Protein AF-A0A135ICS2-F1 (afdb_monomer_lite)

Organism: NCBI:txid294935

Sequence (92 aa):
MNDRLVERWSKEREKGQLRYVAKTSLILSLALIFGRLFGAYLSHDGVWMESHWEEVVLHSLFVLLFTPFISLVSWNLREASYKKALKRRTNR

Foldseek 3Di:
DDPVLLVVVVVVPVVDLVVQLVVQLVVQLVVVLVVVVVVVVVPPPPPCVPPVVVVSVVVSVVSSVCSSVVSNVVNVVSVVVSVVVVVVVVVD

Radius of gyration: 18.78 Å; chains: 1; bounding box: 41×22×53 Å

Secondary structure (DSSP, 8-state):
--HHHHHHHHHHHHT-HHHHHHHHHHHHHHHHHHHHHHHHHH---TT-TTHHHHHHHHHHHHHHHHHHHHHHHHHHHHHHHHHHHHHHHHT-

pLDDT: mean 87.66, std 11.14, range [51.19, 96.5]

Structure (mmCIF, N/CA/C/O backbone):
data_AF-A0A135ICS2-F1
#
_entry.id   AF-A0A135ICS2-F1
#
loop_
_atom_site.group_PDB
_atom_site.id
_atom_site.type_symbol
_atom_site.label_atom_id
_atom_site.label_alt_id
_atom_site.label_comp_id
_atom_site.label_asym_id
_atom_site.label_entity_id
_atom_site.label_seq_id
_atom_site.pdbx_PDB_ins_code
_atom_site.Cartn_x
_atom_site.Cartn_y
_atom_site.Cartn_z
_atom_site.occupancy
_atom_site.B_iso_or_equiv
_atom_site.auth_seq_id
_atom_site.auth_comp_id
_atom_site.auth_asym_id
_atom_site.auth_atom_id
_atom_site.pdbx_PDB_model_num
ATOM 1 N N . MET A 1 1 ? -8.153 -13.211 12.933 1.00 81.94 1 MET A N 1
ATOM 2 C CA . MET A 1 1 ? -7.074 -12.233 13.176 1.00 81.94 1 MET A CA 1
ATOM 3 C C . MET A 1 1 ? -6.603 -12.429 14.607 1.00 81.94 1 MET A C 1
ATOM 5 O O . MET A 1 1 ? -7.461 -12.469 15.477 1.00 81.94 1 MET A O 1
ATOM 9 N N . ASN A 1 2 ? -5.307 -12.663 14.829 1.00 88.50 2 ASN A N 1
ATOM 10 C CA . ASN A 1 2 ? -4.738 -12.880 16.168 1.00 88.50 2 ASN A CA 1
ATOM 11 C C . ASN A 1 2 ? -4.619 -11.550 16.941 1.00 88.50 2 ASN A C 1
ATOM 13 O O . ASN A 1 2 ? -4.674 -10.481 16.331 1.00 88.50 2 ASN A O 1
ATOM 17 N N . ASP A 1 3 ? -4.400 -11.597 18.251 1.00 87.75 3 ASP A N 1
ATOM 18 C CA . ASP A 1 3 ? -4.468 -10.431 19.127 1.00 87.75 3 ASP A CA 1
ATOM 19 C C . ASP A 1 3 ? -3.447 -9.351 18.797 1.00 87.75 3 ASP A C 1
ATOM 21 O O . ASP A 1 3 ? -3.810 -8.183 18.650 1.00 87.75 3 ASP A O 1
ATOM 25 N N . ARG A 1 4 ? -2.210 -9.764 18.514 1.00 90.06 4 ARG A N 1
ATOM 26 C CA . ARG A 1 4 ? -1.146 -8.870 18.039 1.00 90.06 4 ARG A CA 1
ATOM 27 C C . ARG A 1 4 ? -1.504 -8.164 16.728 1.00 90.06 4 ARG A C 1
ATOM 29 O O . ARG A 1 4 ? -1.112 -7.021 16.509 1.00 90.06 4 ARG A O 1
ATOM 36 N N . LEU A 1 5 ? -2.239 -8.835 15.836 1.00 90.00 5 LEU A N 1
ATOM 37 C CA . LEU A 1 5 ? -2.662 -8.245 14.563 1.00 90.00 5 LEU A CA 1
ATOM 38 C C . LEU A 1 5 ? -3.780 -7.220 14.775 1.00 90.00 5 LEU A C 1
ATOM 40 O O . LEU A 1 5 ? -3.780 -6.195 14.103 1.00 90.00 5 LEU A O 1
ATOM 44 N N . VAL A 1 6 ? -4.696 -7.473 15.714 1.00 91.06 6 VAL A N 1
ATOM 45 C CA . VAL A 1 6 ? -5.764 -6.536 16.105 1.00 91.06 6 VAL A CA 1
ATOM 46 C C . VAL A 1 6 ? -5.188 -5.262 16.702 1.00 91.06 6 VAL A C 1
ATOM 48 O O . VAL A 1 6 ? -5.562 -4.182 16.257 1.00 91.06 6 VAL A O 1
ATOM 51 N N . GLU A 1 7 ? -4.231 -5.367 17.622 1.00 92.81 7 GLU A N 1
ATOM 52 C CA . GLU A 1 7 ? -3.570 -4.187 18.189 1.00 92.81 7 GLU A CA 1
ATOM 53 C C . GLU A 1 7 ? -2.807 -3.394 17.115 1.00 92.81 7 GLU A C 1
ATOM 55 O O . GLU A 1 7 ? -2.959 -2.178 16.997 1.00 92.81 7 GLU A O 1
ATOM 60 N N . ARG A 1 8 ? -2.035 -4.087 16.266 1.00 92.31 8 ARG A N 1
ATOM 61 C CA . ARG A 1 8 ? -1.291 -3.448 15.173 1.00 92.31 8 ARG A CA 1
ATOM 62 C C . ARG A 1 8 ? -2.219 -2.743 14.184 1.00 92.31 8 ARG A C 1
ATOM 64 O O . ARG A 1 8 ? -1.923 -1.625 13.773 1.00 92.31 8 ARG A O 1
ATOM 71 N N . TRP A 1 9 ? -3.326 -3.381 13.802 1.00 93.44 9 TRP A N 1
ATOM 72 C CA . TRP A 1 9 ? -4.312 -2.765 12.915 1.00 93.44 9 TRP A CA 1
ATOM 73 C C . TRP A 1 9 ? -5.000 -1.574 13.572 1.00 93.44 9 TRP A C 1
ATOM 75 O O . TRP A 1 9 ? -5.195 -0.570 12.905 1.00 93.44 9 TRP A O 1
ATOM 85 N N . SER A 1 10 ? -5.289 -1.639 14.874 1.00 92.44 10 SER A N 1
ATOM 86 C CA . SER A 1 10 ? -5.862 -0.514 15.622 1.00 92.44 10 SER A CA 1
ATOM 87 C C . SER A 1 10 ? -4.989 0.741 15.524 1.00 92.44 10 SER A C 1
ATOM 89 O O . SER A 1 10 ? -5.497 1.810 15.203 1.00 92.44 10 SER A O 1
ATOM 91 N N . LYS A 1 11 ? -3.670 0.598 15.718 1.00 93.94 11 LYS A N 1
ATOM 92 C CA . LYS A 1 11 ? -2.707 1.712 15.608 1.00 93.94 11 LYS A CA 1
ATOM 93 C C . LYS A 1 11 ? -2.583 2.253 14.182 1.00 93.94 11 LYS A C 1
ATOM 95 O O . LYS A 1 11 ? -2.345 3.438 13.981 1.00 93.94 11 LYS A O 1
ATOM 100 N N . GLU A 1 12 ? -2.685 1.388 13.174 1.00 91.25 12 GLU A N 1
ATOM 101 C CA . GLU A 1 12 ? -2.584 1.815 11.773 1.00 91.25 12 GLU A CA 1
ATOM 102 C C . GLU A 1 12 ? -3.876 2.486 11.289 1.00 91.25 12 GLU A C 1
ATOM 104 O O . GLU A 1 12 ? -3.827 3.477 10.567 1.00 91.25 12 GLU A O 1
ATOM 109 N N . ARG A 1 13 ? -5.026 1.990 11.751 1.00 91.50 13 ARG A N 1
ATOM 110 C CA . ARG A 1 13 ? -6.361 2.532 11.494 1.00 91.50 13 ARG A CA 1
ATOM 111 C C . ARG A 1 13 ? -6.508 3.977 11.954 1.00 91.50 13 ARG A C 1
ATOM 113 O O . ARG A 1 13 ? -7.075 4.787 11.229 1.00 91.50 13 ARG A O 1
ATOM 120 N N . GLU A 1 14 ? -5.981 4.289 13.134 1.00 93.69 14 GLU A N 1
ATOM 121 C CA . GLU A 1 14 ? -6.011 5.631 13.728 1.00 93.69 14 GLU A CA 1
ATOM 122 C C . GLU A 1 14 ? -5.331 6.683 12.838 1.00 93.69 14 GLU A C 1
ATOM 124 O O . GLU A 1 14 ? -5.749 7.834 12.784 1.00 93.69 14 GLU A O 1
ATOM 129 N N . LYS A 1 15 ? -4.331 6.271 12.051 1.00 92.69 15 LYS A N 1
ATOM 130 C CA . LYS A 1 15 ? -3.628 7.144 11.100 1.00 92.69 15 LYS A CA 1
ATOM 131 C C . LYS A 1 15 ? -4.435 7.445 9.831 1.00 92.69 15 LYS A C 1
ATOM 133 O O . LYS A 1 15 ? -3.998 8.268 9.026 1.00 92.69 15 LYS A O 1
ATOM 138 N N . GLY A 1 16 ? -5.570 6.774 9.640 1.00 93.56 16 GLY A N 1
ATOM 139 C CA . GLY A 1 16 ? -6.511 7.001 8.550 1.00 93.56 16 GLY A CA 1
ATOM 140 C C . GLY A 1 16 ? -6.259 6.172 7.287 1.00 93.56 16 GLY A C 1
ATOM 141 O O . GLY A 1 16 ? -5.141 5.760 6.966 1.00 93.56 16 GLY A O 1
ATOM 142 N N . GLN A 1 17 ? -7.340 5.968 6.532 1.00 94.75 17 GLN A N 1
ATOM 143 C CA . GLN A 1 17 ? -7.356 5.166 5.306 1.00 94.75 17 GLN A CA 1
ATOM 144 C C . GLN A 1 17 ? -6.473 5.754 4.206 1.00 94.75 17 GLN A C 1
ATOM 146 O O . GLN A 1 17 ? -5.718 5.019 3.576 1.00 94.75 17 GLN A O 1
ATOM 151 N N . LEU A 1 18 ? -6.531 7.072 3.985 1.00 93.88 18 LEU A N 1
ATOM 152 C CA . LEU A 1 18 ? -5.758 7.735 2.929 1.00 93.88 18 LEU A CA 1
ATOM 153 C C . LEU A 1 18 ? -4.255 7.522 3.113 1.00 93.88 18 LEU A C 1
ATOM 155 O O . LEU A 1 18 ? -3.562 7.156 2.168 1.00 93.88 18 LEU A O 1
ATOM 159 N N . ARG A 1 19 ? -3.759 7.668 4.347 1.00 95.00 19 ARG A N 1
ATOM 160 C CA . ARG A 1 19 ? -2.346 7.445 4.664 1.00 95.00 19 ARG A CA 1
ATOM 161 C C . ARG A 1 19 ? -1.937 5.992 4.445 1.00 95.00 19 ARG A C 1
ATOM 163 O O . ARG A 1 19 ? -0.858 5.744 3.910 1.00 95.00 19 ARG A O 1
ATOM 170 N N . TYR A 1 20 ? -2.789 5.040 4.824 1.00 95.44 20 TYR A N 1
ATOM 171 C CA . TYR A 1 20 ? -2.540 3.627 4.552 1.00 95.44 20 TYR A CA 1
ATOM 172 C C . TYR A 1 20 ? -2.493 3.337 3.052 1.00 95.44 20 TYR A C 1
ATOM 174 O O . TYR A 1 20 ? -1.562 2.675 2.595 1.00 95.44 20 TYR A O 1
ATOM 182 N N . VAL A 1 21 ? -3.471 3.835 2.291 1.00 95.56 21 VAL A N 1
ATOM 183 C CA . VAL A 1 21 ? -3.562 3.623 0.844 1.00 95.56 21 VAL A CA 1
ATOM 184 C C . VAL A 1 21 ? -2.356 4.240 0.149 1.00 95.56 21 VAL A C 1
ATOM 186 O O . VAL A 1 21 ? -1.696 3.537 -0.606 1.00 95.56 21 VAL A O 1
ATOM 189 N N . ALA A 1 22 ? -1.999 5.489 0.456 1.00 94.69 22 ALA A N 1
ATOM 190 C CA . ALA A 1 22 ? -0.835 6.160 -0.121 1.00 94.69 22 ALA A CA 1
ATOM 191 C C . ALA A 1 22 ? 0.470 5.409 0.182 1.00 94.69 22 ALA A C 1
ATOM 193 O O . ALA A 1 22 ? 1.241 5.105 -0.722 1.00 94.69 22 ALA A O 1
ATOM 194 N N . LYS A 1 23 ? 0.700 5.028 1.444 1.00 95.62 23 LYS A N 1
ATOM 195 C CA . LYS A 1 23 ? 1.913 4.294 1.830 1.00 95.62 23 LYS A CA 1
ATOM 196 C C . LYS A 1 23 ? 1.976 2.906 1.189 1.00 95.62 23 LYS A C 1
ATOM 198 O O . LYS A 1 23 ? 3.023 2.506 0.692 1.00 95.62 23 LYS A O 1
ATOM 203 N N . THR A 1 24 ? 0.876 2.160 1.231 1.00 94.38 24 THR A N 1
ATOM 204 C CA . THR A 1 24 ? 0.826 0.780 0.726 1.00 94.38 24 THR A CA 1
ATOM 205 C C . THR A 1 24 ? 0.940 0.754 -0.792 1.00 94.38 24 THR A C 1
ATOM 207 O O . THR A 1 24 ? 1.710 -0.044 -1.316 1.00 94.38 24 THR A O 1
ATOM 210 N N . SER A 1 25 ? 0.248 1.659 -1.486 1.00 95.38 25 SER A N 1
ATOM 211 C CA . SER A 1 25 ? 0.350 1.787 -2.942 1.00 95.38 25 SER A CA 1
ATOM 212 C C . SER A 1 25 ? 1.753 2.186 -3.366 1.00 95.38 25 SER A C 1
ATOM 214 O O . SER A 1 25 ? 2.303 1.534 -4.241 1.00 95.38 25 SER A O 1
ATOM 216 N N . LEU A 1 26 ? 2.385 3.149 -2.688 1.00 94.69 26 LEU A N 1
ATOM 217 C CA . LEU A 1 26 ? 3.765 3.535 -2.981 1.00 94.69 26 LEU A CA 1
ATOM 218 C C . LEU A 1 26 ? 4.737 2.359 -2.810 1.00 94.69 26 LEU A C 1
ATOM 220 O O . LEU A 1 26 ? 5.550 2.107 -3.692 1.00 94.69 26 LEU A O 1
ATOM 224 N N . ILE A 1 27 ? 4.632 1.608 -1.708 1.00 95.75 27 ILE A N 1
ATOM 225 C CA . ILE A 1 27 ? 5.484 0.433 -1.467 1.00 95.75 27 ILE A CA 1
ATOM 226 C C . ILE A 1 27 ? 5.257 -0.639 -2.539 1.00 95.75 27 ILE A C 1
ATOM 228 O O . ILE A 1 27 ? 6.227 -1.179 -3.065 1.00 95.75 27 ILE A O 1
ATOM 232 N N . LEU A 1 28 ? 3.999 -0.943 -2.874 1.00 94.38 28 LEU A N 1
ATOM 233 C CA . LEU A 1 28 ? 3.665 -1.921 -3.913 1.00 94.38 28 LEU A CA 1
ATOM 234 C C . LEU A 1 28 ? 4.182 -1.480 -5.282 1.00 94.38 28 LEU A C 1
ATOM 236 O O . LEU A 1 28 ? 4.777 -2.286 -5.991 1.00 94.38 28 LEU A O 1
ATOM 240 N N . SER A 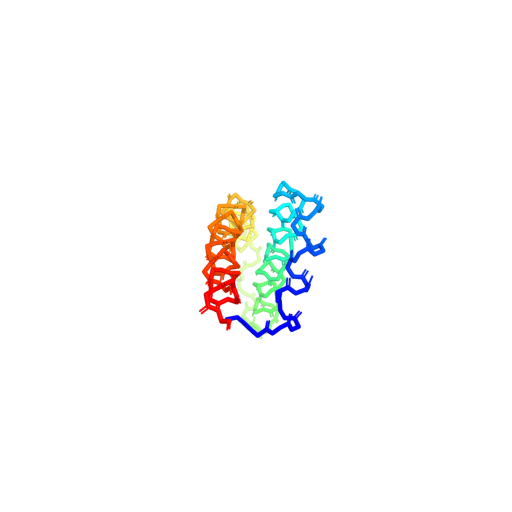1 29 ? 3.999 -0.208 -5.631 1.00 94.31 29 SER A N 1
ATOM 241 C CA . SER A 1 29 ? 4.482 0.346 -6.891 1.00 94.31 29 SER A CA 1
ATOM 242 C C . SER A 1 29 ? 5.994 0.253 -6.994 1.00 94.31 29 SER A C 1
ATOM 244 O O . SER A 1 29 ? 6.500 -0.251 -7.990 1.00 94.31 29 SER A O 1
ATOM 246 N N . LEU A 1 30 ? 6.717 0.662 -5.948 1.00 94.56 30 LEU A N 1
ATOM 247 C CA . LEU A 1 30 ? 8.171 0.540 -5.915 1.00 94.56 30 LEU A CA 1
ATOM 248 C C . LEU A 1 30 ? 8.601 -0.922 -6.044 1.00 94.56 30 LEU A C 1
ATOM 250 O O . LEU A 1 30 ? 9.453 -1.222 -6.870 1.00 94.56 30 LEU A O 1
ATOM 254 N N . ALA A 1 31 ? 7.990 -1.840 -5.293 1.00 94.94 31 ALA A N 1
ATOM 255 C CA . ALA A 1 31 ? 8.334 -3.258 -5.357 1.00 94.94 31 ALA A CA 1
ATOM 256 C C . ALA A 1 31 ? 8.143 -3.849 -6.766 1.00 94.94 31 ALA A C 1
ATOM 258 O O . ALA A 1 31 ? 9.001 -4.591 -7.239 1.00 94.94 31 ALA A O 1
ATOM 259 N N . LEU A 1 32 ? 7.050 -3.497 -7.450 1.00 92.75 32 LEU A N 1
ATOM 260 C CA . LEU A 1 32 ? 6.762 -3.971 -8.806 1.00 92.75 32 LEU A CA 1
ATOM 261 C C . LEU A 1 32 ? 7.707 -3.357 -9.848 1.00 92.75 32 LEU A C 1
ATOM 263 O O . LEU A 1 32 ? 8.244 -4.083 -10.683 1.00 92.75 32 LEU A O 1
ATOM 267 N N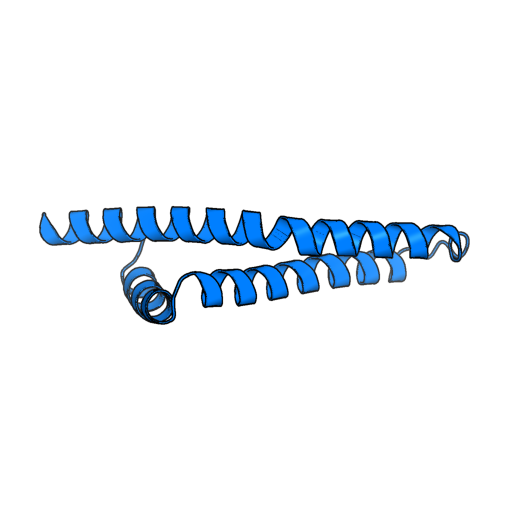 . ILE A 1 33 ? 7.961 -2.047 -9.767 1.00 91.38 33 ILE A N 1
ATOM 268 C CA . ILE A 1 33 ? 8.879 -1.345 -10.675 1.00 91.38 33 ILE A CA 1
ATOM 269 C C . ILE A 1 33 ? 10.308 -1.874 -10.499 1.00 91.38 33 ILE A C 1
ATOM 271 O O . ILE A 1 33 ? 10.950 -2.246 -11.480 1.00 91.38 33 ILE A O 1
ATOM 275 N N . PHE A 1 34 ? 10.795 -1.990 -9.259 1.00 91.75 34 PHE A N 1
ATOM 276 C CA . PHE A 1 34 ? 12.116 -2.560 -8.986 1.00 91.75 34 PHE A CA 1
ATOM 277 C C . PHE A 1 34 ? 12.210 -4.023 -9.417 1.00 91.75 34 PHE A C 1
ATOM 279 O O . PHE A 1 34 ? 13.220 -4.407 -9.998 1.00 91.75 34 PHE A O 1
ATOM 286 N N . GLY A 1 35 ? 11.169 -4.829 -9.191 1.00 89.69 35 GLY A N 1
ATOM 287 C CA . GLY A 1 35 ? 11.132 -6.217 -9.653 1.00 89.69 35 GLY A CA 1
ATOM 288 C C . GLY A 1 35 ? 11.266 -6.332 -11.173 1.00 89.69 35 GLY A C 1
ATOM 289 O O . GLY A 1 35 ? 12.030 -7.163 -11.662 1.00 89.69 35 GLY A O 1
ATOM 290 N N . ARG A 1 36 ? 10.585 -5.457 -11.925 1.00 85.25 36 ARG A N 1
ATOM 291 C CA . ARG A 1 36 ? 10.688 -5.385 -13.390 1.00 85.25 36 ARG A CA 1
ATOM 292 C C . ARG A 1 36 ? 12.100 -5.000 -13.834 1.00 85.25 36 ARG A C 1
ATOM 294 O O . ARG A 1 36 ? 12.667 -5.693 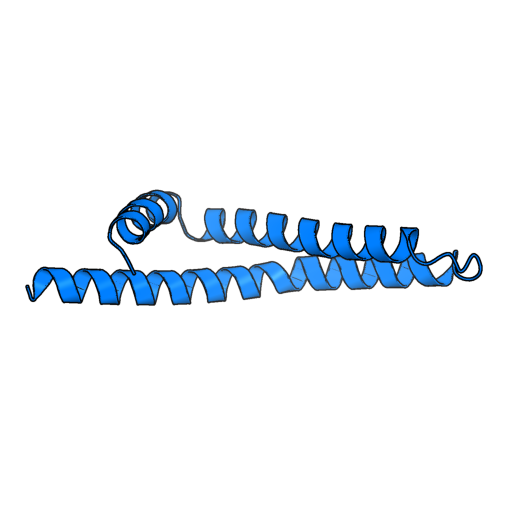-14.673 1.00 85.25 36 ARG A O 1
ATOM 301 N N . LEU A 1 37 ? 12.669 -3.937 -13.260 1.00 85.00 37 LEU A N 1
ATOM 302 C CA . LEU A 1 37 ? 14.025 -3.475 -13.583 1.00 85.00 37 LEU A CA 1
ATOM 303 C C . LEU A 1 37 ? 15.078 -4.540 -13.265 1.00 85.00 37 LEU A C 1
ATOM 305 O O . LEU A 1 37 ? 15.986 -4.771 -14.057 1.00 85.00 37 LEU A O 1
ATOM 309 N N . PHE A 1 38 ? 14.933 -5.223 -12.131 1.00 87.69 38 PHE A N 1
ATOM 310 C CA . PHE A 1 38 ? 15.828 -6.302 -11.731 1.00 87.69 38 PHE A CA 1
ATOM 311 C C . PHE A 1 38 ? 15.734 -7.503 -12.682 1.00 87.69 38 PHE A C 1
ATOM 313 O O . PHE A 1 38 ? 16.756 -8.045 -13.093 1.00 87.69 38 PHE A O 1
ATOM 320 N N . GLY A 1 39 ? 14.520 -7.887 -13.091 1.00 84.62 39 GLY A N 1
ATOM 321 C CA . GLY A 1 39 ? 14.315 -8.935 -14.094 1.00 84.62 39 GLY A CA 1
ATOM 322 C C . GLY A 1 39 ? 14.902 -8.576 -15.463 1.00 84.62 39 GLY A C 1
ATOM 323 O O . GLY A 1 39 ? 15.529 -9.422 -16.098 1.00 84.62 39 GLY A O 1
ATOM 324 N N . ALA A 1 40 ? 14.757 -7.318 -15.888 1.00 79.31 40 ALA A N 1
ATOM 325 C CA . ALA A 1 40 ? 15.366 -6.818 -17.118 1.00 79.31 40 ALA A CA 1
ATOM 326 C C . ALA A 1 40 ? 16.901 -6.845 -17.044 1.00 79.31 40 ALA A C 1
ATOM 328 O O . ALA A 1 40 ? 17.541 -7.315 -17.974 1.00 79.31 40 ALA A O 1
ATOM 329 N N . TYR A 1 41 ? 17.490 -6.428 -15.919 1.00 80.81 41 TYR A N 1
ATOM 330 C CA . TYR A 1 41 ? 1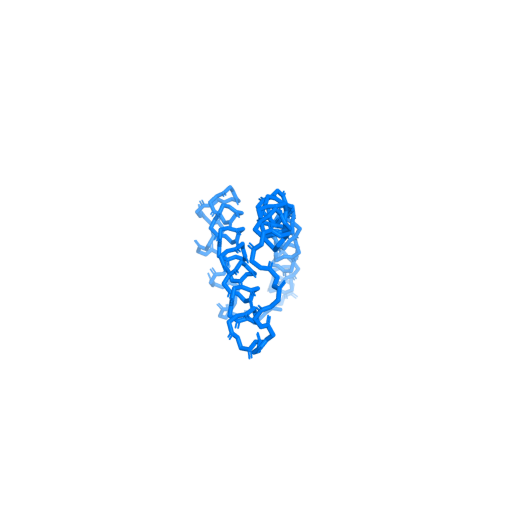8.941 -6.468 -15.707 1.00 80.81 41 TYR A CA 1
ATOM 331 C C . TYR A 1 41 ? 19.521 -7.891 -15.763 1.00 80.81 41 TYR A C 1
ATOM 333 O O . TYR A 1 41 ? 20.608 -8.100 -16.294 1.00 80.81 41 TYR A O 1
ATOM 341 N N . LEU A 1 42 ? 18.804 -8.879 -15.218 1.00 83.75 42 LEU A N 1
ATOM 342 C CA . LEU A 1 42 ? 19.248 -10.276 -15.236 1.00 83.75 42 LEU A CA 1
ATOM 343 C C . LEU A 1 42 ? 19.126 -10.933 -16.615 1.00 83.75 42 LEU A C 1
ATOM 345 O O . LEU A 1 42 ? 19.887 -11.852 -16.922 1.00 83.75 42 LEU A O 1
ATOM 349 N N . SER A 1 43 ? 18.187 -10.475 -17.440 1.00 76.81 43 SER A N 1
ATOM 350 C CA . SER A 1 43 ? 17.960 -11.011 -18.781 1.00 76.81 43 SER A CA 1
ATOM 351 C C . SER A 1 43 ? 19.058 -10.482 -19.717 1.00 76.81 43 SER A C 1
ATOM 353 O O . SER A 1 43 ? 18.984 -9.356 -20.190 1.00 76.81 43 SER A O 1
ATOM 355 N N . HIS A 1 44 ? 20.111 -11.275 -19.944 1.00 60.66 44 HIS A N 1
ATOM 356 C CA . HIS A 1 44 ? 21.327 -10.940 -20.715 1.00 60.66 44 HIS A CA 1
ATOM 357 C C . HIS A 1 44 ? 21.118 -10.738 -22.238 1.00 60.66 44 HIS A C 1
ATOM 359 O O . HIS A 1 44 ? 22.051 -10.904 -23.023 1.00 60.66 44 HIS A O 1
ATOM 365 N N . ASP A 1 45 ? 19.925 -10.347 -22.682 1.00 60.41 45 ASP A N 1
ATOM 366 C CA . ASP A 1 45 ? 19.617 -10.159 -24.099 1.00 60.41 45 ASP A CA 1
ATOM 367 C C . ASP A 1 45 ? 19.753 -8.677 -24.473 1.00 60.41 45 ASP A C 1
ATOM 369 O O . ASP A 1 45 ? 18.807 -7.891 -24.409 1.00 60.41 45 ASP A O 1
ATOM 373 N N . GLY A 1 46 ? 20.967 -8.286 -24.873 1.00 55.91 46 GLY A N 1
ATOM 374 C CA . GLY A 1 46 ? 21.362 -6.928 -25.280 1.00 55.91 46 GLY A CA 1
ATOM 375 C C . GLY A 1 46 ? 20.713 -6.384 -26.565 1.00 55.91 46 GLY A C 1
ATOM 376 O O . GLY A 1 46 ? 21.367 -5.665 -27.310 1.00 55.91 46 GLY A O 1
ATOM 377 N N . VAL A 1 47 ? 19.454 -6.725 -26.854 1.00 51.19 47 VAL A N 1
ATOM 378 C CA . VAL A 1 47 ? 18.777 -6.441 -28.137 1.00 51.19 47 VAL A CA 1
ATOM 379 C C . VAL A 1 47 ? 17.649 -5.391 -28.017 1.00 51.19 47 VAL A C 1
ATOM 381 O O . VAL A 1 47 ? 17.096 -4.969 -29.024 1.00 51.19 47 VAL A O 1
ATOM 384 N N . TRP A 1 48 ? 17.314 -4.897 -26.818 1.00 54.66 48 TRP A N 1
ATOM 385 C CA . TRP A 1 48 ? 15.996 -4.268 -26.577 1.00 54.66 48 TRP A CA 1
ATOM 386 C C . TRP A 1 48 ? 15.981 -2.800 -26.106 1.00 54.66 48 TRP A C 1
ATOM 388 O O . TRP A 1 48 ? 14.946 -2.324 -25.656 1.00 54.66 48 TRP A O 1
ATOM 398 N N . MET A 1 49 ? 17.080 -2.046 -26.181 1.00 58.22 49 MET A N 1
ATOM 399 C CA . MET A 1 49 ? 17.183 -0.763 -25.452 1.00 58.22 49 MET A CA 1
ATOM 400 C C . MET A 1 49 ? 16.167 0.334 -25.831 1.00 58.22 49 MET A C 1
ATOM 402 O O . MET A 1 49 ? 15.814 1.111 -24.948 1.00 58.22 49 MET A O 1
ATOM 406 N N . GLU A 1 50 ? 15.650 0.394 -27.064 1.00 59.91 50 GLU A N 1
ATOM 407 C CA . GLU A 1 50 ? 14.703 1.461 -27.445 1.00 59.91 50 GLU A CA 1
ATOM 408 C C . GLU A 1 50 ? 13.227 1.128 -27.153 1.00 59.91 50 GLU A C 1
ATOM 410 O O . GLU A 1 50 ? 12.522 1.968 -26.600 1.00 59.91 50 GLU A O 1
ATOM 415 N N . SER A 1 51 ? 12.752 -0.098 -27.414 1.00 63.97 51 SER A N 1
ATOM 416 C CA . SER A 1 51 ? 11.344 -0.470 -27.157 1.00 63.97 51 SER A CA 1
ATOM 417 C C . SER A 1 51 ? 11.045 -0.766 -25.682 1.00 63.97 51 SER A C 1
ATOM 419 O O . SER A 1 51 ? 9.915 -0.595 -25.223 1.00 63.97 51 SER A O 1
ATOM 421 N N . HIS A 1 52 ? 12.052 -1.163 -24.895 1.00 72.00 52 HIS A N 1
ATOM 422 C CA . HIS A 1 52 ? 11.842 -1.519 -23.489 1.00 72.00 52 HIS A CA 1
ATOM 423 C C . HIS A 1 52 ? 11.531 -0.307 -22.608 1.00 72.00 52 HIS A C 1
ATOM 425 O O . HIS A 1 52 ? 10.840 -0.446 -21.600 1.00 72.00 52 HIS A O 1
ATOM 431 N N . TRP A 1 53 ? 12.035 0.882 -22.951 1.00 77.31 53 TRP A N 1
ATOM 432 C CA . TRP A 1 53 ? 11.829 2.058 -22.107 1.00 77.31 53 TRP A CA 1
ATOM 433 C C . TRP A 1 53 ? 10.377 2.538 -22.144 1.00 77.31 53 TRP A C 1
ATOM 435 O O . TRP A 1 53 ? 9.799 2.818 -21.094 1.00 77.31 53 TRP A O 1
ATOM 445 N N . GLU A 1 54 ? 9.752 2.547 -23.324 1.00 82.62 54 GLU A N 1
ATOM 446 C CA . GLU A 1 54 ? 8.329 2.871 -23.469 1.00 82.62 54 GLU A CA 1
ATOM 447 C C . GLU A 1 54 ? 7.446 1.868 -22.719 1.00 82.62 54 GLU A C 1
ATOM 449 O O . GLU A 1 54 ? 6.561 2.266 -21.958 1.00 82.62 54 GLU A O 1
ATOM 454 N N . GLU A 1 55 ? 7.734 0.569 -22.842 1.00 84.00 55 GLU A N 1
ATOM 455 C CA . GLU A 1 55 ? 7.025 -0.474 -22.096 1.00 84.00 55 GLU A CA 1
ATOM 456 C C . GLU A 1 55 ? 7.193 -0.328 -20.579 1.00 84.00 55 GLU A C 1
ATOM 458 O O . GLU A 1 55 ? 6.226 -0.481 -19.828 1.00 84.00 55 GLU A O 1
ATOM 463 N N . VAL A 1 56 ? 8.403 -0.020 -20.103 1.00 84.62 56 VAL A N 1
ATOM 464 C CA . VAL A 1 56 ? 8.682 0.184 -18.674 1.00 84.62 56 VAL A CA 1
ATOM 465 C C . VAL A 1 56 ? 7.938 1.408 -18.149 1.00 84.62 56 VAL A C 1
ATOM 467 O O . VAL A 1 56 ? 7.367 1.342 -17.057 1.00 84.62 56 VAL A O 1
ATOM 470 N N . VAL A 1 57 ? 7.890 2.504 -18.909 1.00 88.19 57 VAL A N 1
ATOM 471 C CA . VAL A 1 57 ? 7.148 3.714 -18.531 1.00 88.19 57 VAL A CA 1
ATOM 472 C C . VAL A 1 57 ? 5.646 3.437 -18.490 1.00 88.19 57 VAL A C 1
ATOM 474 O O . VAL A 1 57 ? 5.010 3.720 -17.473 1.00 88.19 57 VAL A O 1
ATOM 477 N N . LEU A 1 58 ? 5.079 2.825 -19.534 1.00 90.50 58 LEU A N 1
ATOM 478 C CA . LEU A 1 58 ? 3.658 2.467 -19.579 1.00 90.50 58 LEU A CA 1
ATOM 479 C C . LEU A 1 58 ? 3.280 1.515 -18.441 1.00 90.50 58 LEU A C 1
ATOM 481 O O . LEU A 1 58 ? 2.276 1.728 -17.757 1.00 90.50 58 LEU A O 1
ATOM 485 N N . HIS A 1 59 ? 4.109 0.505 -18.179 1.00 90.06 59 HIS A N 1
ATOM 486 C CA . HIS A 1 59 ? 3.902 -0.416 -17.069 1.00 90.06 59 HIS A CA 1
ATOM 487 C C . HIS A 1 59 ? 3.981 0.298 -15.715 1.00 90.06 59 HIS A C 1
ATOM 489 O O . HIS A 1 59 ? 3.142 0.067 -14.847 1.00 90.06 59 HIS A O 1
ATOM 495 N N . SER A 1 60 ? 4.946 1.201 -15.534 1.00 90.56 60 SER A N 1
ATOM 496 C CA . SER A 1 60 ? 5.095 1.976 -14.297 1.00 90.56 60 SER A CA 1
ATOM 497 C C . SER A 1 60 ? 3.886 2.875 -14.047 1.00 90.56 60 SER A C 1
ATOM 499 O O . SER A 1 60 ? 3.388 2.925 -12.923 1.00 90.56 60 SER A O 1
ATOM 501 N N . LEU A 1 61 ? 3.366 3.533 -15.089 1.00 93.44 61 LEU A N 1
ATOM 502 C CA . LEU A 1 61 ? 2.135 4.324 -15.013 1.00 93.44 61 LEU A CA 1
ATOM 503 C C . LEU A 1 61 ? 0.931 3.451 -14.655 1.00 93.44 61 LEU A C 1
ATOM 505 O O . LEU A 1 61 ? 0.175 3.795 -13.748 1.00 93.44 61 LEU A O 1
ATOM 509 N N . PHE A 1 62 ? 0.780 2.301 -15.314 1.00 93.94 62 PHE A N 1
ATOM 510 C CA . PHE A 1 62 ? -0.282 1.348 -15.005 1.00 93.94 62 PHE A CA 1
ATOM 511 C C . PHE A 1 62 ? -0.224 0.902 -13.539 1.00 93.94 62 PHE A C 1
ATOM 513 O O . PHE A 1 62 ? -1.224 0.969 -12.827 1.00 93.94 62 PHE A O 1
ATOM 520 N N . VAL A 1 63 ? 0.957 0.511 -13.058 1.00 94.25 63 VAL A N 1
ATOM 521 C CA . VAL A 1 63 ? 1.182 0.102 -11.668 1.00 94.25 63 VAL A CA 1
ATOM 522 C C . VAL A 1 63 ? 0.847 1.238 -10.698 1.00 94.25 63 VAL A C 1
ATOM 524 O O . VAL A 1 63 ? 0.098 1.020 -9.748 1.00 94.25 63 VAL A O 1
ATOM 527 N N . LEU A 1 64 ? 1.336 2.456 -10.946 1.00 93.44 64 LEU A N 1
ATOM 528 C CA . LEU A 1 64 ? 1.062 3.621 -10.099 1.00 93.44 64 LEU A CA 1
ATOM 529 C C . LEU A 1 64 ? -0.430 3.963 -10.027 1.00 93.44 64 LEU A C 1
ATOM 531 O O . LEU A 1 64 ? -0.905 4.381 -8.972 1.00 93.44 64 LEU A O 1
ATOM 535 N N . LEU A 1 65 ? -1.169 3.767 -11.120 1.00 94.94 65 LEU A N 1
ATOM 536 C CA . LEU A 1 65 ? -2.609 4.005 -11.170 1.00 94.94 65 LEU A CA 1
ATOM 537 C C . LEU A 1 65 ? -3.413 2.882 -10.508 1.00 94.94 65 LEU A C 1
ATOM 539 O O . LEU A 1 65 ? -4.426 3.168 -9.874 1.00 94.94 65 LEU A O 1
ATOM 543 N N . PHE A 1 66 ? -2.981 1.621 -10.611 1.00 95.25 66 PHE A N 1
ATOM 544 C CA . PHE A 1 66 ? -3.745 0.471 -10.111 1.00 95.25 66 PHE A CA 1
ATOM 545 C C . PHE A 1 66 ? -3.461 0.102 -8.650 1.00 95.25 66 PHE A C 1
ATOM 547 O O . PHE A 1 66 ? -4.366 -0.351 -7.939 1.00 95.25 66 PHE A O 1
ATOM 554 N N . THR A 1 67 ? -2.241 0.302 -8.149 1.00 95.44 67 THR A N 1
ATOM 555 C CA . THR A 1 67 ? -1.899 -0.064 -6.763 1.00 95.44 67 THR A CA 1
ATOM 556 C C . THR A 1 67 ? -2.687 0.698 -5.684 1.00 95.44 67 THR A C 1
ATOM 558 O O . THR A 1 67 ? -2.933 0.090 -4.632 1.00 95.44 67 THR A O 1
ATOM 561 N N . PRO A 1 68 ? -3.165 1.949 -5.876 1.00 95.62 68 PRO A N 1
ATOM 562 C CA . PRO A 1 68 ? -4.087 2.598 -4.943 1.00 95.62 68 PRO A CA 1
ATOM 563 C C . PRO A 1 68 ? -5.412 1.848 -4.797 1.00 95.62 68 PRO A C 1
ATOM 565 O O . PRO A 1 68 ? -5.868 1.645 -3.671 1.00 95.62 68 PRO A O 1
ATOM 568 N N . PHE A 1 69 ? -5.994 1.359 -5.897 1.00 96.00 69 PHE A N 1
ATOM 569 C CA . PHE A 1 69 ? -7.236 0.578 -5.861 1.00 96.00 69 PHE A CA 1
ATOM 570 C C . PHE A 1 69 ? -7.040 -0.742 -5.114 1.00 96.00 69 PHE A C 1
ATOM 572 O O . PHE A 1 69 ? -7.827 -1.079 -4.228 1.00 96.00 69 PHE A O 1
ATOM 579 N N . ILE A 1 70 ? -5.942 -1.451 -5.393 1.00 94.69 70 ILE A N 1
ATOM 580 C CA . ILE A 1 70 ? -5.577 -2.683 -4.674 1.00 94.69 70 ILE A CA 1
ATOM 581 C C . ILE A 1 70 ? -5.391 -2.398 -3.177 1.00 94.69 70 ILE A C 1
ATOM 583 O O . ILE A 1 70 ? -5.896 -3.131 -2.323 1.00 94.69 70 ILE A O 1
ATOM 587 N N . SER A 1 71 ? -4.709 -1.303 -2.838 1.00 94.94 71 SER A N 1
ATOM 588 C CA . SER A 1 71 ? -4.484 -0.890 -1.449 1.00 94.94 71 SER A CA 1
ATOM 589 C C . SER A 1 71 ? -5.789 -0.534 -0.734 1.00 94.94 71 SER A C 1
ATOM 591 O O . SER A 1 71 ? -5.953 -0.850 0.445 1.00 94.94 71 SER A O 1
ATOM 593 N N . LEU A 1 72 ? -6.744 0.070 -1.443 1.00 96.31 72 LEU A N 1
ATOM 594 C CA . LEU A 1 72 ? -8.070 0.383 -0.920 1.00 96.31 72 LEU A CA 1
ATOM 595 C C . LEU A 1 72 ? -8.895 -0.885 -0.658 1.00 96.31 72 LEU A C 1
ATOM 597 O O . LEU A 1 72 ? -9.501 -1.017 0.407 1.00 96.31 72 LEU A O 1
ATOM 601 N N . VAL A 1 73 ? -8.871 -1.857 -1.572 1.00 96.50 73 VAL A N 1
ATOM 602 C CA . VAL A 1 73 ? -9.501 -3.170 -1.353 1.00 96.50 73 VAL A CA 1
ATOM 603 C C . VAL A 1 73 ? -8.862 -3.881 -0.156 1.00 96.50 73 VAL A C 1
ATOM 605 O O . VAL A 1 73 ? -9.573 -4.360 0.729 1.00 96.50 73 VAL A O 1
ATOM 608 N N . SER A 1 74 ? -7.530 -3.882 -0.066 1.00 95.12 74 SER A N 1
ATOM 609 C CA . SER A 1 74 ? -6.787 -4.454 1.066 1.00 95.12 74 SER A CA 1
ATOM 610 C C . SER A 1 74 ? -7.179 -3.816 2.404 1.00 95.12 74 SER A C 1
ATOM 612 O O . SER A 1 74 ? -7.405 -4.530 3.386 1.00 95.12 74 SER A O 1
ATOM 614 N N . TRP A 1 75 ? -7.334 -2.486 2.447 1.00 95.94 75 TRP A N 1
ATOM 615 C CA . TRP A 1 75 ? -7.844 -1.786 3.627 1.00 95.94 75 TRP A CA 1
ATOM 616 C C . TRP A 1 75 ? -9.220 -2.310 4.039 1.00 95.94 75 TRP A C 1
ATOM 618 O O . TRP A 1 75 ? -9.403 -2.710 5.188 1.00 95.94 75 TRP A O 1
ATOM 628 N N . ASN A 1 76 ? -10.165 -2.380 3.099 1.00 95.88 76 ASN A N 1
ATOM 629 C CA . ASN A 1 76 ? -11.526 -2.839 3.375 1.00 95.88 76 ASN A CA 1
ATOM 630 C C . ASN A 1 76 ? -11.566 -4.288 3.887 1.00 95.88 76 ASN A C 1
ATOM 632 O O . ASN A 1 76 ? -12.286 -4.587 4.842 1.00 95.88 76 ASN A O 1
ATOM 636 N N . LEU A 1 77 ? -10.756 -5.184 3.317 1.00 95.12 77 LEU A N 1
ATOM 637 C CA . LEU A 1 77 ? -10.657 -6.576 3.769 1.00 95.12 77 LEU A CA 1
ATOM 638 C C . LEU A 1 77 ? -10.099 -6.688 5.195 1.00 95.12 77 LEU A C 1
ATOM 640 O O . LEU A 1 77 ? -10.605 -7.469 6.013 1.00 95.12 77 LEU A O 1
ATOM 644 N N . ARG A 1 78 ? -9.066 -5.901 5.518 1.00 93.94 78 ARG A N 1
ATOM 645 C CA . ARG A 1 78 ? -8.490 -5.856 6.871 1.00 93.94 78 ARG A CA 1
ATOM 646 C C . ARG A 1 78 ? -9.463 -5.262 7.875 1.00 93.94 78 ARG A C 1
ATOM 648 O O . ARG A 1 78 ? -9.612 -5.800 8.968 1.00 93.94 78 ARG A O 1
ATOM 655 N N . GLU A 1 79 ? -10.176 -4.220 7.480 1.00 95.00 79 GLU A N 1
ATOM 656 C CA . GLU A 1 79 ? -11.181 -3.559 8.298 1.00 95.00 79 GLU A CA 1
ATOM 657 C C . GLU A 1 79 ? -12.368 -4.488 8.607 1.00 95.00 79 GLU A C 1
ATOM 659 O O . GLU A 1 79 ? -12.781 -4.621 9.762 1.00 95.00 79 GLU A O 1
ATOM 664 N N . ALA A 1 80 ? -12.860 -5.228 7.610 1.00 93.81 80 ALA A N 1
ATOM 665 C CA . ALA A 1 80 ? -13.879 -6.258 7.807 1.00 93.81 80 ALA A CA 1
ATOM 666 C C . ALA A 1 80 ? -13.390 -7.374 8.749 1.00 93.81 80 ALA A C 1
ATOM 668 O O . ALA A 1 80 ? -14.105 -7.795 9.665 1.00 93.81 80 ALA A O 1
ATOM 669 N N . SER A 1 81 ? -12.143 -7.821 8.571 1.00 93.44 81 SER A N 1
ATOM 670 C CA . SER A 1 81 ? -11.514 -8.834 9.426 1.00 93.44 81 SER A CA 1
ATOM 671 C C . SER A 1 81 ? -11.345 -8.359 10.871 1.00 93.44 81 SER A C 1
ATOM 673 O O . SER A 1 81 ? -11.564 -9.138 11.802 1.00 93.44 81 SER A O 1
ATOM 675 N N . TYR A 1 82 ? -10.998 -7.086 11.065 1.00 93.88 82 TYR A N 1
ATOM 676 C CA . TYR A 1 82 ? -10.879 -6.449 12.371 1.00 93.88 82 TYR A CA 1
ATOM 677 C C . TYR A 1 82 ? -12.233 -6.366 13.080 1.00 93.88 82 TYR A C 1
ATOM 679 O O . TYR A 1 82 ? -12.353 -6.840 14.209 1.00 93.88 82 TYR A O 1
ATOM 687 N N . LYS A 1 83 ? -13.283 -5.881 12.401 1.00 93.06 83 LYS A N 1
ATOM 688 C CA . LYS A 1 83 ? -14.652 -5.838 12.951 1.00 93.06 83 LYS A CA 1
ATOM 689 C C . LYS A 1 83 ? -15.150 -7.229 13.351 1.00 93.06 83 LYS A C 1
ATOM 691 O O . LYS A 1 83 ? -15.694 -7.411 14.440 1.00 93.06 83 LYS A O 1
ATOM 696 N N . LYS A 1 84 ? -14.909 -8.238 12.504 1.00 93.19 84 LYS A N 1
ATOM 697 C CA . LYS A 1 8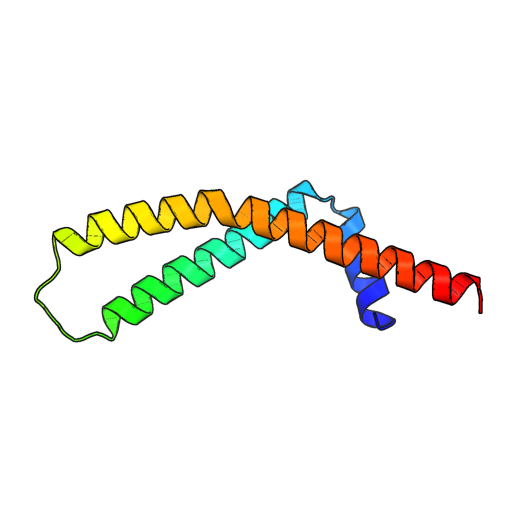4 ? -15.250 -9.640 12.795 1.00 93.19 84 LYS A CA 1
ATOM 698 C C . LYS A 1 84 ? -14.491 -10.174 14.012 1.00 93.19 84 LYS A C 1
ATOM 700 O O . LYS A 1 84 ? -15.069 -10.911 14.808 1.00 93.19 84 LYS A O 1
ATOM 705 N N . ALA A 1 85 ? -13.215 -9.820 14.165 1.00 91.81 85 ALA A N 1
ATOM 706 C CA . ALA A 1 85 ? -12.416 -10.207 15.325 1.00 91.81 85 ALA A CA 1
ATOM 707 C C . ALA A 1 85 ? -12.910 -9.535 16.614 1.00 91.81 85 ALA A C 1
ATOM 709 O O . ALA A 1 85 ? -13.015 -10.212 17.631 1.00 91.81 85 ALA A O 1
ATOM 710 N N . LEU A 1 86 ? -13.281 -8.252 16.560 1.00 91.31 86 LEU A N 1
ATOM 711 C CA . LEU A 1 86 ? -13.832 -7.528 17.707 1.00 91.31 86 LEU A CA 1
ATOM 712 C C . LEU A 1 86 ? -15.149 -8.156 18.186 1.00 91.31 86 LEU A C 1
ATOM 714 O O . LEU A 1 86 ? -15.277 -8.486 19.360 1.00 91.31 86 LEU A O 1
ATOM 718 N N . LYS A 1 87 ? -16.082 -8.434 17.262 1.00 90.75 87 LYS A N 1
ATOM 719 C CA . LYS A 1 87 ? -1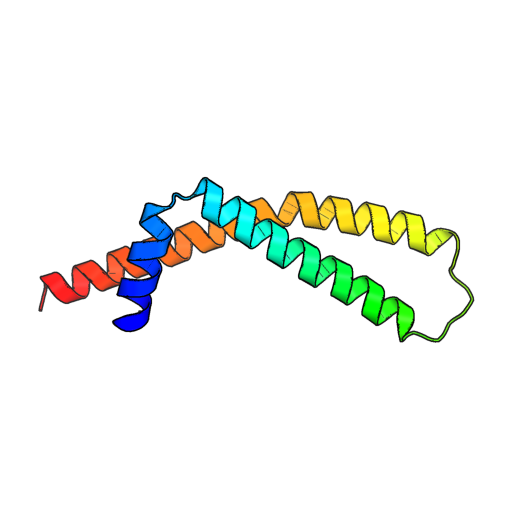7.374 -9.070 17.581 1.00 90.75 87 LYS A CA 1
ATOM 720 C C . LYS A 1 87 ? -17.206 -10.427 18.271 1.00 90.75 87 LYS A C 1
ATOM 722 O O . LYS A 1 87 ? -17.947 -10.751 19.191 1.00 90.75 87 LYS A O 1
ATOM 727 N N . ARG A 1 88 ? -16.214 -11.219 17.849 1.00 88.31 88 ARG A N 1
ATOM 728 C CA . ARG A 1 88 ? -15.893 -12.511 18.483 1.00 88.31 88 ARG A CA 1
ATOM 729 C C . ARG A 1 88 ? -15.370 -12.373 19.911 1.00 88.31 88 ARG A C 1
ATOM 731 O O . ARG A 1 88 ? -15.500 -13.327 20.661 1.00 88.31 88 ARG A O 1
ATOM 738 N N . ARG A 1 89 ? -14.757 -11.240 20.260 1.00 84.00 89 ARG A N 1
ATOM 739 C CA . ARG A 1 89 ? -14.267 -10.974 21.618 1.00 84.00 89 ARG A CA 1
ATOM 740 C C . ARG A 1 89 ? -15.356 -10.439 22.533 1.00 84.00 89 ARG A C 1
ATOM 742 O O . ARG A 1 89 ? -15.350 -10.791 23.694 1.00 84.00 89 ARG A O 1
ATOM 749 N N . THR A 1 90 ? -16.272 -9.621 22.016 1.00 81.75 90 THR A N 1
ATOM 750 C CA . THR A 1 90 ? -17.414 -9.116 22.797 1.00 81.75 90 THR A CA 1
ATOM 751 C C . THR A 1 90 ? -18.425 -10.217 23.130 1.00 81.75 90 THR A C 1
ATOM 753 O O . THR A 1 90 ? -19.061 -10.157 24.169 1.00 81.75 90 THR A O 1
ATOM 756 N N . ASN A 1 91 ? -18.566 -11.227 22.265 1.00 71.75 91 ASN A N 1
ATOM 757 C CA . ASN A 1 91 ? -19.419 -12.398 22.509 1.00 71.75 91 ASN A CA 1
ATOM 758 C C . ASN A 1 91 ? -18.735 -13.503 23.343 1.00 71.75 91 ASN A C 1
ATOM 760 O O . ASN A 1 91 ? -19.256 -14.617 23.396 1.00 71.75 91 ASN A O 1
ATOM 764 N N . ARG A 1 92 ? -17.551 -13.240 23.902 1.00 57.97 92 ARG A N 1
ATOM 765 C CA . ARG A 1 92 ? -16.790 -14.177 24.732 1.00 57.97 92 ARG A CA 1
ATOM 766 C C . ARG A 1 92 ? -16.810 -13.696 26.170 1.00 57.97 92 ARG A C 1
ATOM 768 O O . ARG A 1 92 ? -16.890 -14.579 27.044 1.00 57.97 92 ARG A O 1
#